Protein AF-A0A452Y7G6-F1 (afdb_monomer)

pLDDT: mean 84.53, std 9.55, range [50.28, 94.19]

Organism: Aegilops tauschii subsp. strangulata (NCBI:txid200361)

Sequence (81 aa):
VLSTMPTFAMTVLRLPKKLLKEIDKTRRKFLWAQEEELSGGKCKVNWNTVCSTIENGGLGIQDLHRFGRALRLRWLWLSWV

Solvent-accessible surface area (backbone atoms only — not comparable to full-atom values): 4876 Å² total; per-residue (Å²): 116,90,60,54,64,58,51,56,52,27,57,81,39,88,74,54,72,67,58,54,51,51,53,51,48,53,53,47,21,60,73,54,36,56,92,48,84,76,50,81,87,51,59,88,64,61,67,73,50,39,36,26,45,55,92,75,76,19,71,52,41,77,47,61,72,63,47,35,50,55,49,36,63,74,47,55,75,69,75,78,114

Foldseek 3Di:
DLVPVLLVCLLQDDDDPVVLVVSVLVVQCVVFPNPDDDDPVRRPDDPVQQCDDVVSVHVVNPPSVVSSVVSNVVVVVSVVD

Structure (mmCIF, N/CA/C/O backbone):
data_AF-A0A452Y7G6-F1
#
_entry.id   AF-A0A452Y7G6-F1
#
loop_
_atom_site.group_PDB
_atom_site.id
_atom_site.type_symbol
_atom_site.label_atom_id
_atom_site.label_alt_id
_atom_site.label_comp_id
_atom_site.label_asym_id
_atom_site.label_entity_id
_atom_site.label_seq_id
_atom_site.pdbx_PDB_ins_code
_atom_site.Cartn_x
_atom_site.Cartn_y
_atom_site.Cartn_z
_atom_site.occupancy
_atom_site.B_iso_or_equiv
_atom_site.auth_seq_id
_atom_site.auth_comp_id
_atom_site.auth_asym_id
_atom_site.auth_atom_id
_atom_site.pdbx_PDB_model_num
ATOM 1 N N . VAL A 1 1 ? 9.788 -4.636 8.384 1.00 61.16 1 VAL A N 1
ATOM 2 C CA . VAL A 1 1 ? 9.443 -6.081 8.387 1.00 61.16 1 VAL A CA 1
ATOM 3 C C . VAL A 1 1 ? 8.199 -6.388 7.550 1.00 61.16 1 VAL A C 1
ATOM 5 O O . VAL A 1 1 ? 8.333 -7.091 6.565 1.00 61.16 1 VAL A O 1
ATOM 8 N N . LEU A 1 2 ? 7.018 -5.807 7.811 1.00 76.19 2 LEU A N 1
ATOM 9 C CA . LEU A 1 2 ? 5.794 -6.102 7.023 1.00 76.19 2 LEU A CA 1
ATOM 10 C C . LEU A 1 2 ? 5.842 -5.701 5.534 1.00 76.19 2 LEU A C 1
ATOM 12 O O . LEU A 1 2 ? 5.008 -6.136 4.738 1.00 76.19 2 LEU A O 1
ATOM 16 N N . SER A 1 3 ? 6.794 -4.852 5.146 1.00 81.44 3 SER A N 1
ATOM 17 C CA . SER A 1 3 ? 6.925 -4.379 3.766 1.00 81.44 3 SER A CA 1
ATOM 18 C C . SER A 1 3 ? 7.884 -5.185 2.902 1.00 81.44 3 SER A C 1
ATOM 20 O O . SER A 1 3 ? 7.787 -5.077 1.688 1.00 81.44 3 SER A O 1
ATOM 22 N N . THR A 1 4 ? 8.760 -6.021 3.464 1.00 85.44 4 THR A N 1
ATOM 23 C CA . THR A 1 4 ? 9.778 -6.731 2.669 1.00 85.44 4 THR A CA 1
ATOM 24 C C . THR A 1 4 ? 9.177 -7.827 1.790 1.00 85.44 4 THR A C 1
ATOM 26 O O . THR A 1 4 ? 9.470 -7.858 0.596 1.00 85.44 4 THR A O 1
ATOM 29 N N . MET A 1 5 ? 8.278 -8.668 2.321 1.00 87.06 5 MET A N 1
ATOM 30 C CA . MET A 1 5 ? 7.631 -9.720 1.517 1.00 87.06 5 MET A CA 1
ATOM 31 C C . MET A 1 5 ? 6.786 -9.169 0.352 1.00 87.06 5 MET A C 1
ATOM 33 O O . MET A 1 5 ? 6.988 -9.616 -0.779 1.00 87.06 5 MET A O 1
ATOM 37 N N . PRO A 1 6 ? 5.899 -8.167 0.553 1.00 86.88 6 PRO A N 1
ATOM 38 C CA . PRO A 1 6 ? 5.176 -7.543 -0.554 1.00 86.88 6 PRO A CA 1
ATOM 39 C C . PRO A 1 6 ? 6.111 -6.938 -1.601 1.00 86.88 6 PRO A C 1
ATOM 41 O O . PRO A 1 6 ? 5.850 -7.056 -2.792 1.00 86.88 6 PRO A O 1
ATOM 44 N N . THR A 1 7 ? 7.199 -6.297 -1.172 1.00 88.62 7 THR A N 1
ATOM 45 C CA . THR A 1 7 ? 8.179 -5.665 -2.066 1.00 88.62 7 THR A CA 1
ATOM 46 C C . THR A 1 7 ? 8.856 -6.677 -2.979 1.00 88.62 7 THR A C 1
ATOM 48 O O . THR A 1 7 ? 8.925 -6.452 -4.188 1.00 88.62 7 THR A O 1
ATOM 51 N N . PHE A 1 8 ? 9.287 -7.814 -2.432 1.00 87.31 8 PHE A N 1
ATOM 52 C CA . PHE A 1 8 ? 9.839 -8.904 -3.232 1.00 87.31 8 PHE A CA 1
ATOM 53 C C . PHE A 1 8 ? 8.824 -9.403 -4.270 1.00 87.31 8 PHE A C 1
ATOM 55 O O . PHE A 1 8 ? 9.108 -9.396 -5.468 1.00 87.31 8 PHE A O 1
ATOM 62 N N . ALA A 1 9 ? 7.599 -9.720 -3.838 1.00 86.81 9 ALA A N 1
ATOM 63 C CA . ALA A 1 9 ? 6.544 -10.183 -4.737 1.00 86.81 9 ALA A CA 1
ATOM 64 C C . ALA A 1 9 ? 6.213 -9.159 -5.841 1.00 86.81 9 ALA A C 1
ATOM 66 O O . ALA A 1 9 ? 6.060 -9.531 -6.999 1.00 86.81 9 ALA A O 1
ATOM 67 N N . MET A 1 10 ? 6.152 -7.863 -5.518 1.00 88.62 10 MET A N 1
ATOM 68 C CA . MET A 1 10 ? 5.877 -6.787 -6.484 1.00 88.62 10 MET A CA 1
ATOM 69 C C . MET A 1 10 ? 6.999 -6.536 -7.493 1.00 88.62 10 MET A C 1
ATOM 71 O O . MET A 1 10 ? 6.745 -5.899 -8.518 1.00 88.62 10 MET A O 1
ATOM 75 N N . THR A 1 11 ? 8.220 -6.985 -7.190 1.00 84.44 11 THR A N 1
ATOM 76 C CA . THR A 1 11 ? 9.372 -6.840 -8.088 1.00 84.44 11 THR A CA 1
ATOM 77 C C . THR A 1 11 ? 9.244 -7.794 -9.273 1.00 84.44 11 THR A C 1
ATOM 79 O O . THR A 1 11 ? 9.576 -7.421 -10.392 1.00 84.44 11 THR A O 1
ATOM 82 N N . VAL A 1 12 ? 8.705 -8.994 -9.034 1.00 82.31 12 VAL A N 1
ATOM 83 C CA . VAL A 1 12 ? 8.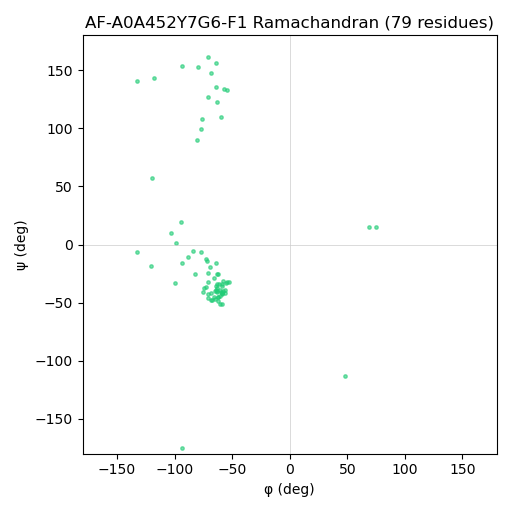567 -10.053 -10.047 1.00 82.31 12 VAL A CA 1
ATOM 84 C C . VAL A 1 12 ? 7.153 -10.106 -10.634 1.00 82.31 12 VAL A C 1
ATOM 86 O O . VAL A 1 12 ? 6.977 -10.414 -11.807 1.00 82.31 12 VAL A O 1
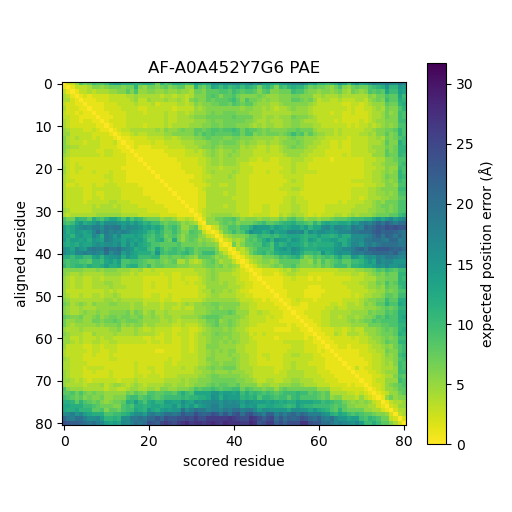ATOM 89 N N . LEU A 1 13 ? 6.125 -9.784 -9.840 1.00 84.69 13 LEU A N 1
ATOM 90 C CA . LEU A 1 13 ? 4.720 -9.955 -10.210 1.00 84.69 13 LEU A CA 1
ATOM 91 C C . LEU A 1 13 ? 3.960 -8.627 -10.258 1.00 84.69 13 LEU A C 1
ATOM 93 O O . LEU A 1 13 ? 4.090 -7.743 -9.403 1.00 84.69 13 LEU A O 1
ATOM 97 N N . ARG A 1 14 ? 3.038 -8.522 -11.219 1.00 85.62 14 ARG A N 1
ATOM 98 C CA . ARG A 1 14 ? 2.005 -7.483 -11.209 1.00 85.62 14 ARG A CA 1
ATOM 99 C C . ARG A 1 14 ? 0.871 -7.897 -10.272 1.00 85.62 14 ARG A C 1
ATOM 101 O O . ARG A 1 14 ? -0.101 -8.517 -10.691 1.00 85.62 14 ARG A O 1
ATOM 108 N N . LEU A 1 15 ? 0.980 -7.520 -9.000 1.00 88.31 15 LEU A N 1
ATOM 109 C CA . LEU A 1 15 ? -0.055 -7.839 -8.014 1.00 88.31 15 LEU A CA 1
ATOM 110 C C . LEU A 1 15 ? -1.398 -7.151 -8.352 1.00 88.31 15 LEU A C 1
ATOM 112 O O . LEU A 1 15 ? -1.415 -5.953 -8.668 1.00 88.31 15 LEU A O 1
ATOM 116 N N . PRO A 1 16 ? -2.537 -7.864 -8.258 1.00 91.31 16 PRO A N 1
ATOM 117 C CA . PRO A 1 16 ? -3.849 -7.277 -8.493 1.00 91.31 16 PRO A CA 1
ATOM 118 C C . PRO A 1 16 ? -4.200 -6.277 -7.388 1.00 91.31 16 PRO A C 1
ATOM 120 O O . PRO A 1 16 ? -3.874 -6.470 -6.216 1.00 91.31 16 PRO A O 1
ATOM 123 N N . LYS A 1 17 ? -4.946 -5.220 -7.737 1.00 90.25 17 LYS A N 1
ATOM 124 C CA . LYS A 1 17 ? -5.329 -4.153 -6.790 1.00 90.25 17 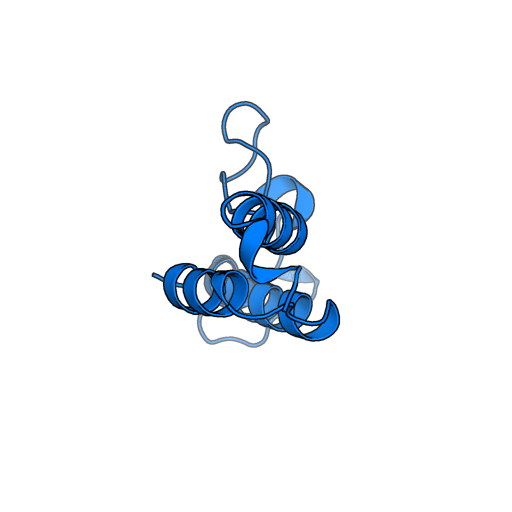LYS A CA 1
ATOM 125 C C . LYS A 1 17 ? -6.045 -4.685 -5.542 1.00 90.25 17 LYS A C 1
ATOM 127 O O . LYS A 1 17 ? -5.880 -4.120 -4.467 1.00 90.25 17 LYS A O 1
ATOM 132 N N . LYS A 1 18 ? -6.827 -5.764 -5.677 1.00 93.31 18 LYS A N 1
ATOM 133 C CA . LYS A 1 18 ? -7.509 -6.419 -4.550 1.00 93.31 18 LYS A CA 1
ATOM 134 C C . LYS A 1 18 ? -6.508 -6.967 -3.529 1.00 93.31 18 LYS A C 1
ATOM 136 O O . LYS A 1 18 ? -6.657 -6.695 -2.348 1.00 93.31 18 LYS A O 1
ATOM 141 N N . LEU A 1 19 ? -5.452 -7.643 -3.985 1.00 92.06 19 LEU A N 1
ATOM 142 C CA . LEU A 1 19 ? -4.420 -8.188 -3.101 1.00 92.06 19 LEU A CA 1
ATOM 143 C C . LEU A 1 19 ? -3.651 -7.077 -2.376 1.00 92.06 19 LEU A C 1
ATOM 145 O O . LEU A 1 19 ? -3.401 -7.188 -1.182 1.00 92.06 19 LEU A O 1
ATOM 149 N N . LEU A 1 20 ? -3.340 -5.976 -3.068 1.00 92.19 20 LEU A N 1
ATOM 150 C CA . LEU A 1 20 ? -2.701 -4.814 -2.437 1.00 92.19 20 LEU A CA 1
ATOM 151 C C . LEU A 1 20 ? -3.558 -4.251 -1.292 1.00 92.19 20 LEU A C 1
ATOM 153 O O . LEU A 1 20 ? -3.030 -3.955 -0.224 1.00 92.19 20 LEU A O 1
ATOM 157 N N . LYS A 1 21 ? -4.883 -4.174 -1.484 1.00 92.31 21 LYS A N 1
ATOM 158 C CA . LYS A 1 21 ? -5.820 -3.735 -0.437 1.00 92.31 21 LYS A CA 1
ATOM 159 C C . LYS A 1 21 ? -5.844 -4.673 0.771 1.00 92.31 21 LYS A C 1
ATOM 161 O O . LYS A 1 21 ? -5.955 -4.180 1.891 1.00 92.31 21 LYS A O 1
ATOM 166 N N . GLU A 1 22 ? -5.734 -5.986 0.563 1.00 91.94 22 GLU A N 1
ATOM 167 C CA . GLU A 1 22 ? -5.651 -6.958 1.663 1.00 91.94 22 GLU A CA 1
ATOM 168 C C . GLU A 1 22 ? -4.335 -6.824 2.438 1.00 91.94 22 GLU A C 1
ATOM 170 O O . GLU A 1 22 ? -4.344 -6.788 3.666 1.00 91.94 22 GLU A O 1
ATOM 175 N N . ILE A 1 23 ? -3.207 -6.638 1.746 1.00 91.94 23 ILE A N 1
ATOM 176 C CA . ILE A 1 23 ? -1.916 -6.375 2.404 1.00 91.94 23 ILE A CA 1
ATOM 177 C C . ILE A 1 23 ? -1.996 -5.082 3.229 1.00 91.94 23 ILE A C 1
ATOM 179 O O . ILE A 1 23 ? -1.576 -5.055 4.386 1.00 91.94 23 ILE A O 1
ATOM 183 N N . ASP A 1 24 ? -2.583 -4.020 2.675 1.00 91.56 24 ASP A N 1
ATOM 184 C CA . ASP A 1 24 ? -2.803 -2.766 3.399 1.00 91.56 24 ASP A CA 1
ATOM 185 C C . ASP A 1 24 ? -3.797 -2.915 4.557 1.00 91.56 24 ASP A C 1
ATOM 187 O O . ASP A 1 24 ? -3.695 -2.205 5.555 1.00 91.56 24 ASP A O 1
ATOM 191 N N . LYS A 1 25 ? -4.759 -3.842 4.480 1.00 90.06 25 LYS A N 1
ATOM 192 C CA . LYS A 1 25 ? -5.630 -4.186 5.613 1.00 90.06 25 LYS A CA 1
ATOM 193 C C . LYS A 1 25 ? -4.810 -4.805 6.746 1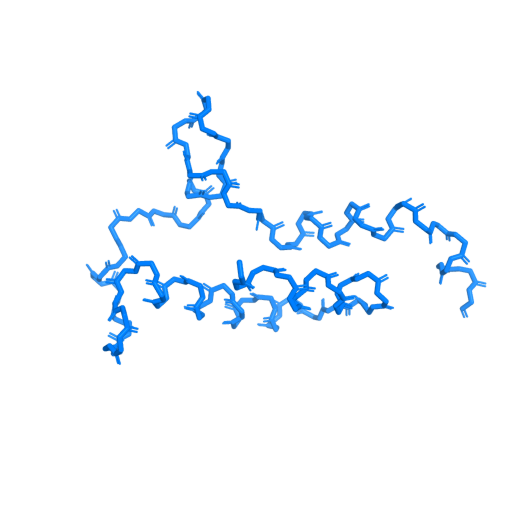.00 90.06 25 LYS A C 1
ATOM 195 O O . LYS A 1 25 ? -4.932 -4.349 7.878 1.00 90.06 25 LYS A O 1
ATOM 200 N N . THR A 1 26 ? -3.924 -5.754 6.453 1.00 89.31 26 THR A N 1
ATOM 201 C CA . THR A 1 26 ? -3.026 -6.356 7.455 1.00 89.31 26 THR A CA 1
ATOM 202 C C . THR A 1 26 ? -2.062 -5.332 8.055 1.00 89.31 26 THR A C 1
ATOM 204 O O . THR A 1 26 ? -1.873 -5.296 9.268 1.00 89.31 26 THR A O 1
ATOM 207 N N . ARG A 1 27 ? -1.505 -4.430 7.238 1.00 89.81 27 ARG A N 1
ATOM 208 C CA . ARG A 1 27 ? -0.653 -3.329 7.723 1.00 89.81 27 ARG A CA 1
ATOM 209 C C . ARG A 1 27 ? -1.412 -2.366 8.631 1.00 89.81 27 ARG A C 1
ATOM 211 O O . ARG A 1 27 ? -0.880 -1.949 9.654 1.00 89.81 27 ARG A O 1
ATOM 218 N N . ARG A 1 28 ? -2.666 -2.051 8.291 1.00 89.44 28 ARG A N 1
ATOM 219 C CA . ARG A 1 28 ? -3.559 -1.274 9.159 1.00 89.44 28 ARG A CA 1
ATOM 220 C C . ARG A 1 28 ? -3.869 -2.002 10.463 1.00 89.44 28 ARG A C 1
ATOM 222 O O . ARG A 1 28 ? -3.921 -1.333 11.489 1.00 89.44 28 ARG A O 1
ATOM 229 N N . LYS A 1 29 ? -4.061 -3.333 10.436 1.00 88.81 29 LYS A N 1
ATOM 230 C CA . LYS A 1 29 ? -4.316 -4.135 11.650 1.00 88.81 29 LYS A CA 1
ATOM 231 C C . LYS A 1 29 ? -3.128 -3.995 12.586 1.00 88.81 29 LYS A C 1
ATOM 233 O O . LYS A 1 29 ? -3.294 -3.565 13.718 1.00 88.81 29 LYS A O 1
ATOM 238 N N . PHE A 1 30 ? -1.930 -4.220 12.056 1.00 87.69 30 PHE A N 1
ATOM 239 C CA . PHE A 1 30 ? -0.694 -4.071 12.810 1.00 87.69 30 PHE A CA 1
ATOM 240 C C . PHE A 1 30 ? -0.525 -2.674 13.424 1.00 87.69 30 PHE A C 1
ATOM 242 O O . PHE A 1 30 ? -0.120 -2.567 14.575 1.00 87.69 30 PHE A O 1
ATOM 249 N N . LEU A 1 31 ? -0.854 -1.610 12.682 1.00 88.25 31 LEU A N 1
ATOM 250 C CA . LEU A 1 31 ? -0.669 -0.237 13.158 1.00 88.25 31 LEU A CA 1
ATOM 251 C C . LEU A 1 31 ? -1.696 0.189 14.222 1.00 88.25 31 LEU A C 1
ATOM 253 O O . LEU A 1 31 ? -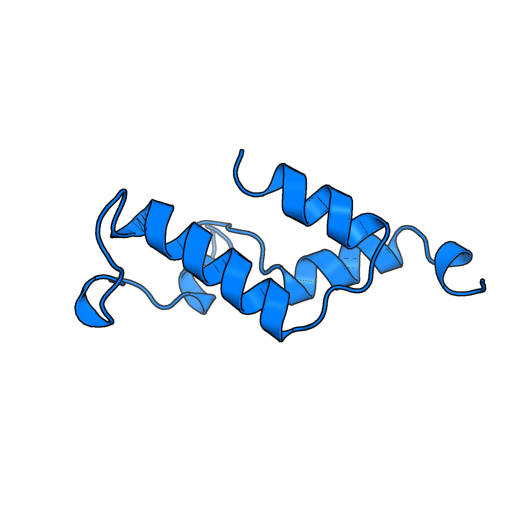1.344 0.933 15.131 1.00 88.25 31 LEU A O 1
ATOM 257 N N . TRP A 1 32 ? -2.957 -0.238 14.093 1.00 88.00 32 TRP A N 1
ATOM 258 C CA . TRP A 1 32 ? -4.069 0.337 14.867 1.00 88.00 32 TRP A CA 1
ATOM 259 C C . TRP A 1 32 ? -4.833 -0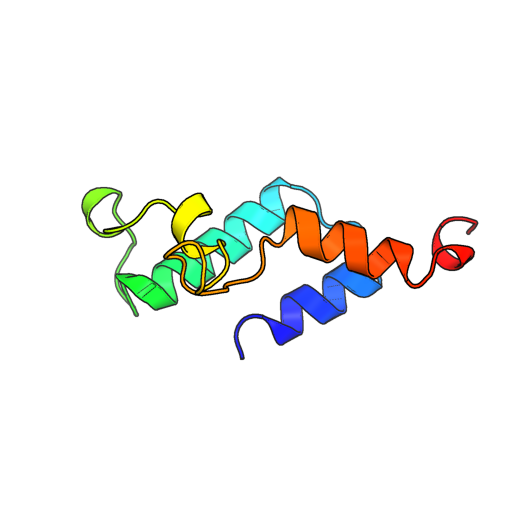.636 15.765 1.00 88.00 32 TRP A C 1
ATOM 261 O O . TRP A 1 32 ? -5.565 -0.179 16.637 1.00 88.00 32 TRP A O 1
ATOM 271 N N . ALA A 1 33 ? -4.736 -1.943 15.536 1.00 82.94 33 ALA A N 1
ATOM 272 C CA . ALA A 1 33 ? -5.567 -2.938 16.218 1.00 82.94 33 ALA A CA 1
ATOM 273 C C . ALA A 1 33 ? -4.786 -4.140 16.771 1.00 82.94 33 ALA A C 1
ATOM 275 O O . ALA A 1 33 ? -5.374 -4.949 17.478 1.00 82.94 33 ALA A O 1
ATOM 276 N N . GLN A 1 34 ? -3.484 -4.255 16.480 1.00 76.62 34 GLN A N 1
ATOM 277 C CA . GLN A 1 34 ? -2.651 -5.402 16.857 1.00 76.62 34 GLN A CA 1
ATOM 278 C C . GLN A 1 34 ? -3.342 -6.738 16.506 1.00 76.62 34 GLN A C 1
ATOM 280 O O . GLN A 1 34 ? -3.512 -7.021 15.318 1.00 76.62 34 GLN A O 1
ATOM 285 N N . GLU A 1 35 ? -3.735 -7.537 17.506 1.00 68.88 35 GLU A N 1
ATOM 286 C CA . GLU A 1 35 ? -4.404 -8.839 17.342 1.00 68.88 35 GLU A CA 1
ATOM 287 C C . GLU A 1 35 ? -5.938 -8.754 17.255 1.00 68.88 35 GLU A C 1
ATOM 289 O O . GLU A 1 35 ? -6.587 -9.726 16.871 1.00 68.88 35 GLU A O 1
ATOM 294 N N . GLU A 1 36 ? -6.545 -7.603 17.550 1.00 70.44 36 GLU A N 1
ATOM 295 C CA . GLU A 1 36 ? -7.994 -7.447 17.450 1.00 70.44 36 GLU A CA 1
ATOM 296 C C . GLU A 1 36 ? -8.474 -7.219 16.006 1.00 70.44 36 GLU A C 1
ATOM 298 O O . GLU A 1 36 ? -7.806 -6.621 15.155 1.00 70.44 36 GLU A O 1
ATOM 303 N N . GLU A 1 37 ? -9.718 -7.623 15.735 1.00 75.75 37 GLU A N 1
ATOM 304 C CA . GLU A 1 37 ? -10.419 -7.272 14.500 1.00 75.75 37 GLU A CA 1
ATOM 305 C C . GLU A 1 37 ? -10.450 -5.742 14.291 1.00 75.75 37 GLU A C 1
ATOM 307 O O . GLU A 1 37 ? -10.771 -4.950 15.191 1.00 75.75 37 GLU A O 1
ATOM 312 N N . LEU A 1 38 ? -10.112 -5.323 13.067 1.00 72.12 38 LEU A N 1
ATOM 313 C CA . LEU A 1 38 ? -10.166 -3.926 12.637 1.00 72.12 38 LEU A CA 1
ATOM 314 C C . LEU A 1 38 ? -11.620 -3.539 12.365 1.00 72.12 38 LEU A C 1
ATOM 316 O O . LEU A 1 38 ? -12.177 -3.907 11.331 1.00 72.12 38 LEU A O 1
ATOM 320 N N . SER A 1 39 ? -12.194 -2.724 13.244 1.00 74.00 39 SER A N 1
ATOM 321 C CA . SER A 1 39 ? -13.411 -1.967 12.946 1.00 74.00 39 SER A CA 1
ATOM 322 C C . SER A 1 39 ? -13.057 -0.571 12.424 1.00 74.00 39 SER A C 1
ATOM 324 O O . SER A 1 39 ? -11.993 -0.035 12.744 1.00 74.00 39 SER A O 1
ATOM 326 N N . GLY A 1 40 ? -13.944 0.038 11.628 1.00 67.00 40 GLY A N 1
ATOM 327 C CA . GLY A 1 40 ? -13.719 1.346 10.996 1.00 67.00 40 GLY A CA 1
ATOM 328 C C . GLY A 1 40 ? -13.349 2.459 11.984 1.00 67.00 40 GLY A C 1
ATOM 329 O O . GLY A 1 40 ? -12.524 3.306 11.658 1.00 67.00 40 GLY A O 1
ATOM 330 N N . GLY A 1 41 ? -13.865 2.400 13.217 1.00 71.62 41 GLY A N 1
ATOM 331 C CA . GLY A 1 41 ? -13.549 3.362 14.281 1.00 71.62 41 GLY A CA 1
ATOM 332 C C . GLY A 1 41 ? -12.147 3.229 14.892 1.00 71.62 41 GLY A C 1
ATOM 333 O O . GLY A 1 41 ? -11.710 4.134 15.595 1.00 71.62 41 GLY A O 1
ATOM 334 N N . LYS A 1 42 ? -11.417 2.134 14.630 1.00 76.12 42 LYS A N 1
ATOM 335 C CA . LYS A 1 42 ? -10.053 1.932 15.157 1.00 76.12 42 LYS A CA 1
ATOM 336 C C . LYS A 1 42 ? -8.986 2.641 14.316 1.00 76.12 42 LYS A C 1
ATOM 338 O O . LYS A 1 42 ? -7.928 2.995 14.830 1.00 76.12 42 LYS A O 1
ATOM 343 N N . CYS A 1 43 ? -9.245 2.882 13.027 1.00 79.94 43 CYS A N 1
ATOM 344 C CA . CYS A 1 43 ? -8.324 3.627 12.169 1.00 79.94 43 CYS A CA 1
ATOM 345 C C . CYS A 1 43 ? -8.429 5.131 12.448 1.00 79.94 43 CYS A C 1
ATOM 347 O O . CYS A 1 43 ? -9.314 5.802 11.927 1.00 79.94 43 CYS A O 1
ATOM 349 N N . LYS A 1 44 ? -7.490 5.666 13.236 1.00 80.69 44 LYS A N 1
ATOM 350 C CA . LYS A 1 44 ? -7.481 7.086 13.630 1.00 80.69 44 LYS A CA 1
ATOM 351 C C . LYS A 1 44 ? -7.124 8.049 12.494 1.00 80.69 44 LYS A C 1
ATOM 353 O O . LYS A 1 44 ? -7.481 9.219 12.552 1.00 80.69 44 LYS A O 1
ATOM 358 N N . VAL A 1 45 ? -6.405 7.572 11.476 1.00 88.12 45 VAL A N 1
ATOM 359 C CA . VAL A 1 45 ? -5.888 8.401 10.378 1.00 88.12 45 VAL A CA 1
ATOM 360 C C . VAL A 1 45 ? -6.194 7.740 9.036 1.00 88.12 45 VAL A C 1
ATOM 362 O O . VAL A 1 45 ? -6.075 6.519 8.892 1.00 88.12 45 VAL A O 1
ATOM 365 N N . ASN A 1 46 ? -6.566 8.549 8.039 1.00 89.69 46 ASN A N 1
ATOM 366 C CA . ASN A 1 46 ? -6.766 8.084 6.668 1.00 89.69 46 ASN A CA 1
ATOM 367 C C . ASN A 1 46 ? -5.491 7.411 6.135 1.00 89.69 46 ASN A C 1
ATOM 369 O O . ASN A 1 46 ? -4.391 7.954 6.244 1.00 89.69 46 ASN A O 1
ATOM 373 N N . TRP A 1 47 ? -5.645 6.247 5.503 1.00 90.56 47 TRP A N 1
ATOM 374 C CA . TRP A 1 47 ? -4.524 5.474 4.975 1.00 90.56 47 TRP A CA 1
ATOM 375 C C . TRP A 1 47 ? -3.690 6.247 3.948 1.00 90.56 47 TRP A C 1
ATOM 377 O O . TRP A 1 47 ? -2.467 6.158 3.960 1.00 90.56 47 TRP A O 1
ATOM 387 N N . ASN A 1 48 ? -4.323 7.082 3.119 1.00 90.81 48 ASN A N 1
ATOM 388 C CA . ASN A 1 48 ? -3.591 7.912 2.157 1.00 90.81 48 ASN A CA 1
ATOM 389 C C . ASN A 1 48 ? -2.677 8.939 2.846 1.00 90.81 48 ASN A C 1
ATOM 391 O O . ASN A 1 48 ? -1.583 9.202 2.357 1.00 90.81 48 ASN A O 1
ATOM 395 N N . THR A 1 49 ? -3.103 9.489 3.986 1.00 92.25 49 THR A N 1
ATOM 396 C CA . THR A 1 49 ? -2.298 10.420 4.791 1.00 92.25 49 THR A CA 1
ATOM 397 C C . THR A 1 49 ? -1.146 9.687 5.467 1.00 92.25 49 THR A C 1
ATOM 399 O O . THR A 1 49 ? -0.012 10.148 5.423 1.00 92.25 49 THR A O 1
ATOM 402 N N . VAL A 1 50 ? -1.409 8.495 6.012 1.00 92.94 50 VAL A N 1
ATOM 403 C CA . VAL A 1 50 ? -0.377 7.608 6.574 1.00 92.94 50 VAL A CA 1
ATOM 404 C C . VAL A 1 50 ? 0.712 7.292 5.542 1.00 92.94 50 VAL A C 1
ATOM 406 O O . VAL A 1 50 ? 1.896 7.279 5.884 1.00 92.94 50 VAL A O 1
ATOM 409 N N . CYS A 1 51 ? 0.326 7.086 4.281 1.00 93.12 51 CYS A N 1
ATOM 410 C CA . CYS A 1 51 ? 1.260 6.818 3.191 1.00 93.12 51 CYS A CA 1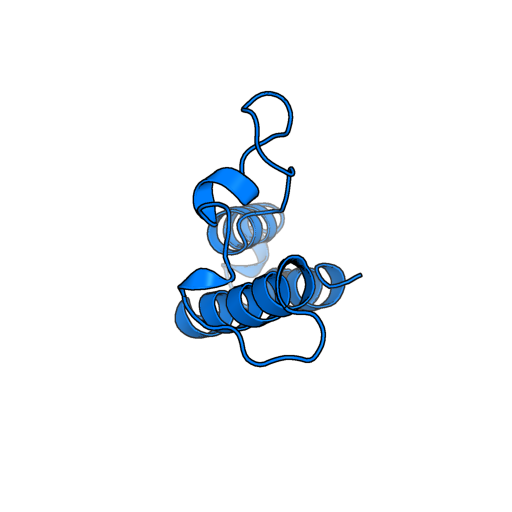
ATOM 411 C C . CYS A 1 51 ? 2.017 8.046 2.659 1.00 93.12 51 CYS A C 1
ATOM 413 O O . CYS A 1 51 ? 2.896 7.901 1.808 1.00 93.12 51 CYS A O 1
ATOM 415 N N . SER A 1 52 ? 1.677 9.251 3.116 1.00 93.38 52 SER A N 1
ATOM 416 C CA . SER A 1 52 ? 2.394 10.469 2.742 1.00 93.38 52 SER A CA 1
ATOM 417 C C . SER A 1 52 ? 3.782 10.518 3.389 1.00 93.38 52 SER A C 1
ATOM 419 O O . SER A 1 52 ? 4.054 9.818 4.368 1.00 93.38 52 SER A O 1
ATOM 421 N N . THR A 1 53 ? 4.672 11.350 2.849 1.00 92.62 53 THR A N 1
ATOM 422 C CA . THR A 1 53 ? 5.995 11.592 3.442 1.00 92.62 53 THR A CA 1
ATOM 423 C C . THR A 1 53 ? 5.866 12.250 4.815 1.00 92.62 53 THR A C 1
ATOM 425 O O . THR A 1 53 ? 4.869 12.913 5.105 1.00 92.62 53 THR A O 1
ATOM 428 N N . ILE A 1 54 ? 6.890 12.084 5.656 1.00 92.75 54 ILE A N 1
ATOM 429 C CA . ILE A 1 54 ? 6.934 12.687 7.000 1.00 92.75 54 ILE A CA 1
ATOM 430 C C . ILE A 1 54 ? 6.863 14.218 6.908 1.00 92.75 54 ILE A C 1
ATOM 432 O O . ILE A 1 54 ? 6.128 14.847 7.661 1.00 92.75 54 ILE A O 1
ATOM 436 N N . GLU A 1 55 ? 7.540 14.805 5.920 1.00 94.19 55 GLU A N 1
ATOM 437 C CA . GLU A 1 55 ? 7.497 16.245 5.620 1.00 94.19 55 GLU A CA 1
ATOM 438 C C . GLU A 1 55 ? 6.078 16.748 5.317 1.00 94.19 55 GLU A C 1
ATOM 440 O O . GLU A 1 55 ? 5.726 17.870 5.662 1.00 94.19 55 GLU A O 1
ATOM 445 N N . ASN A 1 56 ? 5.235 15.894 4.730 1.00 92.38 56 ASN A N 1
ATOM 446 C CA . ASN A 1 56 ? 3.835 16.185 4.430 1.00 92.38 56 ASN A CA 1
ATOM 447 C C . ASN A 1 56 ? 2.878 15.706 5.543 1.00 92.38 56 ASN A C 1
ATOM 449 O O . ASN A 1 56 ? 1.692 15.489 5.283 1.00 92.38 56 ASN A O 1
ATOM 453 N N . GLY A 1 57 ? 3.380 15.474 6.762 1.00 89.81 57 GLY A N 1
ATOM 454 C CA . GLY A 1 57 ? 2.582 15.064 7.924 1.00 89.81 57 GLY A CA 1
ATOM 455 C C . GLY A 1 57 ? 2.116 13.602 7.915 1.00 89.81 57 GLY A C 1
ATOM 456 O O . GLY A 1 57 ? 1.201 13.245 8.657 1.00 89.81 57 GLY A O 1
ATOM 457 N N . GLY A 1 58 ? 2.704 12.757 7.064 1.00 93.38 58 GLY A N 1
ATOM 458 C CA . GLY A 1 58 ? 2.441 11.318 7.020 1.00 93.38 58 GLY A CA 1
ATOM 459 C C . GLY A 1 58 ? 3.418 10.484 7.851 1.00 93.38 58 GLY A C 1
ATOM 460 O O . GLY A 1 58 ? 4.290 11.003 8.540 1.00 93.38 58 GLY A O 1
ATOM 461 N N . LEU A 1 59 ? 3.293 9.156 7.759 1.00 91.56 59 LEU A N 1
ATOM 462 C CA . LEU A 1 59 ? 4.193 8.204 8.431 1.00 91.56 59 LEU A CA 1
ATOM 463 C C . LEU A 1 59 ? 5.282 7.649 7.498 1.00 91.56 59 LEU A C 1
ATOM 465 O O . LEU A 1 59 ? 6.063 6.791 7.903 1.00 91.56 59 LEU A O 1
ATOM 469 N N . GLY A 1 60 ? 5.329 8.083 6.236 1.00 90.75 60 GLY A N 1
ATOM 470 C CA . GLY A 1 60 ? 6.295 7.594 5.250 1.00 90.75 60 GLY A CA 1
ATOM 471 C C . GLY A 1 60 ? 6.072 6.139 4.823 1.00 90.75 60 GLY A C 1
ATOM 472 O O . GLY A 1 60 ? 6.963 5.522 4.236 1.00 90.75 60 GLY A O 1
ATOM 473 N N . ILE A 1 61 ? 4.900 5.558 5.106 1.00 92.25 61 ILE A N 1
ATOM 474 C CA . ILE A 1 61 ? 4.586 4.185 4.697 1.00 92.25 61 ILE A CA 1
ATOM 475 C C . ILE A 1 61 ? 4.384 4.144 3.180 1.00 92.25 61 ILE A C 1
ATOM 477 O O . ILE A 1 61 ? 3.566 4.861 2.622 1.00 92.25 61 ILE A O 1
ATOM 481 N N . GLN A 1 62 ? 5.092 3.257 2.489 1.00 91.25 62 GLN A N 1
ATOM 482 C CA . GLN A 1 62 ? 5.003 3.172 1.032 1.00 91.25 62 GLN A CA 1
ATOM 483 C C . GLN A 1 62 ? 3.596 2.773 0.556 1.00 91.25 62 GLN A C 1
ATOM 485 O O . GLN A 1 62 ? 3.117 1.678 0.869 1.00 91.25 62 GLN A O 1
ATOM 490 N N . ASP A 1 63 ? 2.986 3.621 -0.279 1.00 91.69 63 ASP A N 1
ATOM 491 C CA . ASP A 1 63 ? 1.818 3.270 -1.096 1.00 91.69 63 ASP A CA 1
ATOM 492 C C . ASP A 1 63 ? 2.202 2.109 -2.022 1.00 91.69 63 ASP A C 1
ATOM 494 O O . ASP A 1 63 ? 2.976 2.278 -2.967 1.00 91.69 63 ASP A O 1
ATOM 498 N N . LEU A 1 64 ? 1.655 0.920 -1.759 1.00 91.19 64 LEU A N 1
ATOM 499 C CA . LEU A 1 64 ? 1.986 -0.304 -2.488 1.00 91.19 64 LEU A CA 1
ATOM 500 C C . LEU A 1 64 ? 1.710 -0.216 -3.989 1.00 91.19 64 LEU A C 1
ATOM 502 O O . LEU A 1 64 ? 2.426 -0.808 -4.796 1.00 91.19 64 LEU A O 1
ATOM 506 N N . HIS A 1 65 ? 0.675 0.514 -4.390 1.00 89.88 65 HIS A N 1
ATOM 507 C CA . HIS A 1 65 ? 0.305 0.629 -5.791 1.00 89.88 65 HIS A CA 1
ATOM 508 C C . HIS A 1 65 ? 1.266 1.552 -6.549 1.00 89.88 65 HIS A C 1
ATOM 510 O O . HIS A 1 65 ? 1.659 1.258 -7.683 1.00 89.88 65 HIS A O 1
ATOM 516 N N . ARG A 1 66 ? 1.673 2.674 -5.943 1.00 89.88 66 ARG A N 1
ATOM 517 C CA . ARG A 1 66 ? 2.715 3.558 -6.495 1.00 89.88 66 ARG A CA 1
ATOM 518 C C . ARG A 1 66 ? 4.080 2.879 -6.463 1.00 89.88 66 ARG A C 1
ATOM 520 O O . ARG A 1 66 ? 4.750 2.828 -7.490 1.00 89.88 66 ARG A O 1
ATOM 527 N N . PHE A 1 67 ? 4.438 2.289 -5.331 1.00 90.50 67 PHE A N 1
ATOM 528 C CA . PHE A 1 67 ? 5.729 1.653 -5.117 1.00 90.50 67 PHE A CA 1
ATOM 529 C C . PHE A 1 67 ? 5.925 0.425 -6.009 1.00 90.50 67 PHE A C 1
ATOM 531 O O . PHE A 1 67 ? 6.937 0.322 -6.693 1.00 90.50 67 PHE A O 1
ATOM 538 N N . GLY A 1 68 ? 4.922 -0.450 -6.120 1.00 89.56 68 GLY A N 1
ATOM 539 C CA . GLY A 1 68 ? 4.976 -1.595 -7.029 1.00 89.56 68 GLY A CA 1
ATOM 540 C C . GLY A 1 68 ? 5.114 -1.189 -8.500 1.00 89.56 68 GLY A C 1
ATOM 541 O O . GLY A 1 68 ? 5.779 -1.878 -9.267 1.00 89.56 68 GLY A O 1
ATOM 542 N N . ARG A 1 69 ? 4.518 -0.061 -8.918 1.00 87.69 69 ARG A N 1
ATOM 543 C CA . ARG A 1 69 ? 4.747 0.487 -10.269 1.00 87.69 69 ARG A CA 1
ATOM 544 C C . ARG A 1 69 ? 6.181 0.981 -10.436 1.00 87.69 69 ARG A C 1
ATOM 546 O O . ARG A 1 69 ? 6.814 0.602 -11.413 1.00 87.69 69 ARG A O 1
ATOM 553 N N . ALA A 1 70 ? 6.692 1.758 -9.483 1.00 89.31 70 ALA A N 1
ATOM 554 C CA . ALA A 1 70 ? 8.064 2.262 -9.514 1.00 89.31 70 ALA A CA 1
ATOM 555 C C . ALA A 1 70 ? 9.107 1.129 -9.539 1.00 89.31 70 ALA A C 1
ATOM 557 O O . ALA A 1 70 ? 10.054 1.187 -10.317 1.00 89.31 70 ALA A O 1
ATOM 558 N N . LEU A 1 71 ? 8.898 0.062 -8.759 1.00 87.56 71 LEU A N 1
ATOM 559 C CA . LEU A 1 71 ? 9.772 -1.116 -8.751 1.00 87.56 71 LEU A CA 1
ATOM 560 C C . LEU A 1 71 ? 9.866 -1.786 -10.121 1.00 87.56 71 LEU A C 1
ATOM 562 O O . LEU A 1 71 ? 10.955 -2.146 -10.549 1.00 87.56 71 LEU A O 1
ATOM 566 N N . ARG A 1 72 ? 8.745 -1.925 -10.832 1.00 81.12 72 ARG A N 1
ATOM 567 C CA . ARG A 1 72 ? 8.749 -2.525 -12.172 1.00 81.12 72 ARG A CA 1
ATOM 568 C C . ARG A 1 72 ? 9.390 -1.622 -13.220 1.00 81.12 72 ARG A C 1
ATOM 570 O O . ARG A 1 72 ? 10.046 -2.128 -14.119 1.00 81.12 72 ARG A O 1
ATOM 577 N N . LEU A 1 73 ? 9.263 -0.300 -13.081 1.00 83.38 73 LEU A N 1
ATOM 578 C CA . LEU A 1 73 ? 9.968 0.649 -13.951 1.00 83.38 73 LEU A CA 1
ATOM 579 C C . LEU A 1 73 ? 11.493 0.546 -13.819 1.00 83.38 73 LEU A C 1
ATOM 581 O O . LEU A 1 73 ? 12.202 0.862 -14.766 1.00 83.38 73 LEU A O 1
ATOM 585 N N . ARG A 1 74 ? 12.009 0.071 -12.678 1.00 81.12 74 ARG A N 1
ATOM 586 C CA . ARG A 1 74 ? 13.445 -0.194 -12.519 1.00 81.12 74 ARG A CA 1
ATOM 587 C C . ARG A 1 74 ? 13.937 -1.287 -13.472 1.00 81.12 74 ARG A C 1
ATOM 589 O O . ARG A 1 74 ? 15.064 -1.206 -13.940 1.00 81.12 74 ARG A O 1
ATOM 596 N N . TRP A 1 75 ? 13.095 -2.276 -13.766 1.00 76.69 75 TRP A N 1
ATOM 597 C CA . TRP A 1 75 ? 13.431 -3.439 -14.587 1.00 76.69 75 TRP A CA 1
ATOM 598 C C . TRP A 1 75 ? 12.535 -3.522 -15.822 1.00 76.69 75 TRP A C 1
ATOM 600 O O . TRP A 1 75 ? 11.855 -4.520 -16.047 1.00 76.69 75 TRP A O 1
ATOM 610 N N . LEU A 1 76 ? 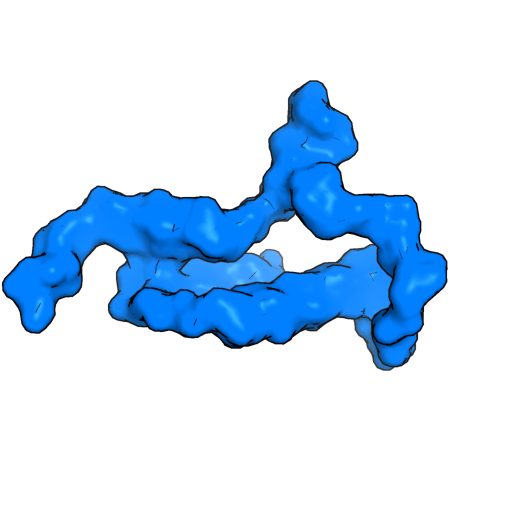12.542 -2.461 -16.637 1.00 71.44 76 LEU A N 1
ATOM 611 C CA . LEU A 1 76 ? 11.730 -2.371 -17.857 1.00 71.44 76 LEU A CA 1
ATOM 612 C C . LEU A 1 76 ? 11.917 -3.569 -18.794 1.00 71.44 76 LEU A C 1
ATOM 614 O O . LEU A 1 76 ? 10.955 -3.976 -19.426 1.00 71.44 76 LEU A O 1
ATOM 618 N N . TRP A 1 77 ? 13.102 -4.183 -18.860 1.00 72.88 77 TRP A N 1
ATOM 619 C CA . TRP A 1 77 ? 13.335 -5.353 -19.718 1.00 72.88 77 TRP A CA 1
ATOM 620 C C . TRP A 1 77 ? 12.477 -6.577 -19.354 1.00 72.88 77 TRP A C 1
ATOM 622 O O . TRP A 1 77 ? 12.182 -7.378 -20.231 1.00 72.88 77 TRP A O 1
ATOM 632 N N . LEU A 1 78 ? 12.023 -6.710 -18.100 1.00 65.44 78 LEU A N 1
ATOM 633 C CA . LEU A 1 78 ? 11.097 -7.774 -17.685 1.00 65.44 78 LEU A CA 1
ATOM 634 C C . LEU A 1 78 ? 9.673 -7.567 -18.221 1.00 65.44 78 LEU A C 1
ATOM 636 O O . LEU A 1 78 ? 8.880 -8.495 -18.155 1.00 65.44 78 LEU A O 1
ATOM 640 N N . SER A 1 79 ? 9.322 -6.378 -18.732 1.00 63.06 79 SER A N 1
ATOM 641 C CA . SER A 1 79 ? 8.006 -6.147 -19.347 1.00 63.06 79 SER A CA 1
ATOM 642 C C . SER A 1 79 ? 7.923 -6.567 -20.815 1.00 63.06 79 SER A C 1
ATOM 644 O O . SER A 1 79 ? 6.852 -6.438 -21.399 1.00 63.06 79 SER A O 1
ATOM 646 N N . TRP A 1 80 ? 9.040 -6.980 -21.422 1.00 53.47 80 TRP A N 1
ATOM 647 C CA . TRP A 1 80 ? 9.136 -7.375 -22.836 1.00 53.47 80 TRP A CA 1
ATOM 648 C C . TRP A 1 80 ? 9.199 -8.897 -23.035 1.00 53.47 80 TRP A C 1
ATOM 650 O O . TRP A 1 80 ? 9.458 -9.356 -24.145 1.00 53.47 80 TRP A O 1
ATOM 660 N N . VAL A 1 81 ? 8.965 -9.656 -21.962 1.00 50.28 81 VAL A N 1
ATOM 661 C CA . VAL A 1 81 ? 8.741 -11.108 -21.963 1.00 50.28 81 VAL A CA 1
ATOM 662 C C . VAL A 1 81 ? 7.288 -11.351 -21.584 1.00 50.28 81 VAL A C 1
ATOM 664 O O . VAL A 1 81 ? 6.646 -12.188 -22.250 1.00 50.28 81 VAL A O 1
#

Radius of gyration: 14.14 Å; Cα contacts (8 Å, |Δi|>4): 64; chains: 1; bounding box: 27×27×40 Å

Secondary structure (DSSP, 8-state):
-TTHHHHHHHHHS---HHHHHHHHHHHHHHHHTTTS---GGG--S-HHH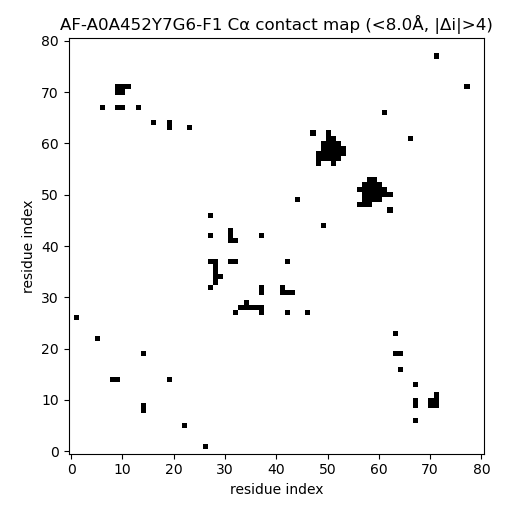HTS-GGGTS-----HHHHHHHHHHHTGGGGG-

Mean predicted aligned error: 5.95 Å